Protein AF-A0AAW0M7M1-F1 (afdb_monomer_lite)

InterPro domains:
  IPR001480 Bulb-type lectin domain [PS50927] (16-106)
  IPR036426 Bulb-type lectin domain superfamily [G3DSA:2.90.10.10] (17-106)
  IPR036426 Bulb-type lectin domain superfamily [SSF51110] (58-105)

Secondary structure (DSSP, 8-state):
-HHHHHHHHHHHHT-------BSS--TT-EEETT-TT--EE-TTSS-EES---GGGTTTS-----TTSSS---STT-EEEE-TTS-EEEE-TTS-EEEE-------

Radius of gyration: 18.58 Å; chains: 1; bounding box: 54×43×34 Å

pLDDT: mean 83.1, std 12.24, range [49.28, 96.44]

Sequence (106 aa):
MANIILFLLSFALFAPFSSSTFQTFSKGSSLSRENPEDVLTSPNDVFSAGFYSVKMLSTLPYVWMANCDQPVNGKCSKLSLLKNGNLIITDAGKFTIWTTNTFSLS

Foldseek 3Di:
DVVVVVVVVVVVVPDPPDQDADCDADAFDKDFLVPQSHWHAHPVRPDIGDDDDPVCVVPDPDPDDQQPVDDAPGGPWIFHQHNQRKTFIAHPVRDTRGIPPDGDPD

Structure (mmCIF, N/CA/C/O backbone):
data_AF-A0AAW0M7M1-F1
#
_entry.id   AF-A0AAW0M7M1-F1
#
loop_
_atom_site.group_PDB
_atom_site.id
_atom_site.type_symbol
_atom_site.label_atom_id
_atom_site.label_alt_id
_atom_site.label_comp_id
_atom_site.label_asym_id
_atom_site.label_entity_id
_atom_site.label_seq_id
_atom_site.pdbx_PDB_ins_code
_atom_site.Cartn_x
_atom_site.Cartn_y
_atom_site.Cartn_z
_atom_site.occupancy
_atom_site.B_iso_or_equiv
_atom_site.auth_seq_id
_atom_site.auth_comp_id
_atom_site.auth_asym_id
_atom_site.auth_atom_id
_atom_site.pdbx_PDB_model_num
ATOM 1 N N . MET A 1 1 ? 40.397 24.127 12.495 1.00 62.19 1 MET A N 1
ATOM 2 C CA . MET A 1 1 ? 38.930 23.949 12.621 1.00 62.19 1 MET A CA 1
ATOM 3 C C . MET A 1 1 ? 38.219 23.974 11.267 1.00 62.19 1 MET A C 1
ATOM 5 O O . MET A 1 1 ? 37.483 23.038 10.998 1.00 62.19 1 MET A O 1
ATOM 9 N N . ALA A 1 2 ? 38.486 24.946 10.382 1.00 70.88 2 ALA A N 1
ATOM 10 C CA . ALA A 1 2 ? 37.844 25.037 9.059 1.00 70.88 2 ALA A CA 1
ATOM 11 C C . ALA A 1 2 ? 37.987 23.780 8.166 1.00 70.88 2 ALA A C 1
ATOM 13 O O . ALA A 1 2 ? 37.008 23.342 7.573 1.00 70.88 2 ALA A O 1
ATOM 14 N N . ASN A 1 3 ? 39.162 23.139 8.131 1.00 72.31 3 ASN A N 1
ATOM 15 C CA . ASN A 1 3 ? 39.383 21.946 7.293 1.00 72.31 3 ASN A CA 1
ATOM 16 C C . ASN A 1 3 ? 38.575 20.717 7.739 1.00 72.31 3 ASN A C 1
ATOM 18 O O . ASN A 1 3 ? 38.184 19.908 6.908 1.00 72.31 3 ASN A O 1
ATOM 22 N N . ILE A 1 4 ? 38.295 20.594 9.039 1.00 75.88 4 ILE A N 1
ATOM 23 C CA . ILE A 1 4 ? 37.477 19.500 9.585 1.00 75.88 4 ILE A CA 1
ATOM 24 C C . ILE A 1 4 ? 36.015 19.708 9.181 1.00 75.88 4 ILE A C 1
ATOM 26 O O . ILE A 1 4 ? 35.345 18.768 8.774 1.00 75.88 4 ILE A O 1
ATOM 30 N N . ILE A 1 5 ? 35.544 20.957 9.225 1.00 76.88 5 ILE A N 1
ATOM 31 C CA . ILE A 1 5 ? 34.191 21.326 8.793 1.00 76.88 5 ILE A CA 1
ATOM 32 C C . ILE A 1 5 ? 34.015 21.048 7.296 1.00 76.88 5 ILE A C 1
ATOM 34 O O . ILE A 1 5 ? 33.009 20.468 6.905 1.00 76.88 5 ILE A O 1
ATOM 38 N N . LEU A 1 6 ? 35.007 21.394 6.468 1.00 75.12 6 LEU A N 1
ATOM 39 C CA . LEU A 1 6 ? 34.961 21.145 5.024 1.00 75.12 6 LEU A CA 1
ATOM 40 C C . LEU A 1 6 ? 34.959 19.641 4.691 1.00 75.12 6 LEU A C 1
ATOM 42 O O . LEU A 1 6 ? 34.239 19.210 3.794 1.00 75.12 6 LEU A O 1
ATOM 46 N N . PHE A 1 7 ? 35.718 18.845 5.449 1.00 74.12 7 PHE A N 1
ATOM 47 C CA . PHE A 1 7 ? 35.762 17.386 5.320 1.00 74.12 7 PHE A CA 1
ATOM 48 C C . PHE A 1 7 ? 34.460 16.703 5.777 1.00 74.12 7 PHE A C 1
ATOM 50 O O . PHE A 1 7 ? 34.041 15.707 5.197 1.00 74.12 7 PHE A O 1
ATOM 57 N N . LEU A 1 8 ? 33.779 17.246 6.790 1.00 73.75 8 LEU A N 1
ATOM 58 C CA . LEU A 1 8 ? 32.458 16.765 7.209 1.00 73.75 8 LEU A CA 1
ATOM 59 C C . LEU A 1 8 ? 31.360 17.155 6.204 1.00 73.75 8 LEU A C 1
ATOM 61 O O . LEU A 1 8 ? 30.459 16.359 5.941 1.00 73.75 8 LEU A O 1
ATOM 65 N N . LEU A 1 9 ? 31.451 18.348 5.605 1.00 72.00 9 LEU A N 1
ATOM 66 C CA . LEU A 1 9 ? 30.511 18.809 4.577 1.00 72.00 9 LEU A CA 1
ATOM 67 C C . LEU A 1 9 ? 30.603 17.983 3.290 1.00 72.00 9 LEU A C 1
ATOM 69 O O . LEU A 1 9 ? 29.576 17.702 2.677 1.00 72.00 9 LEU A O 1
ATOM 73 N N . SER A 1 10 ? 31.808 17.566 2.887 1.00 73.12 10 SER A N 1
ATOM 74 C CA . SER A 1 10 ? 31.968 16.708 1.710 1.00 73.12 10 SER A CA 1
ATOM 75 C C . SER A 1 10 ? 31.305 15.345 1.918 1.00 73.12 10 SER A C 1
ATOM 77 O O . SER A 1 1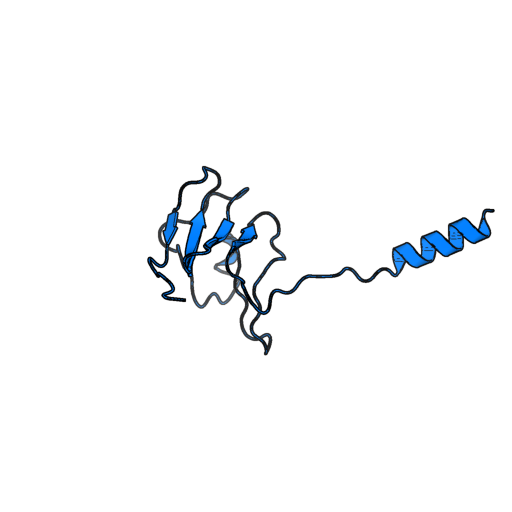0 ? 30.625 14.865 1.018 1.00 73.12 10 SER A O 1
ATOM 79 N N . PHE A 1 11 ? 31.393 14.763 3.119 1.00 61.03 11 PHE A N 1
ATOM 80 C CA . PHE A 1 11 ? 30.736 13.491 3.442 1.00 61.03 11 PHE A CA 1
ATOM 81 C C . PHE A 1 11 ? 29.201 13.569 3.381 1.00 61.03 11 PHE A C 1
ATOM 83 O O . PHE A 1 11 ? 28.554 12.607 2.975 1.00 61.03 11 PHE A O 1
ATOM 90 N N . ALA A 1 12 ? 28.613 14.721 3.724 1.00 65.62 12 ALA A N 1
ATOM 91 C CA . ALA A 1 12 ? 27.169 14.946 3.622 1.00 65.62 12 ALA A CA 1
ATOM 92 C C . ALA A 1 12 ? 26.679 15.068 2.166 1.00 65.62 12 ALA A C 1
ATOM 94 O O . ALA A 1 12 ? 25.546 14.699 1.872 1.00 65.62 12 ALA A O 1
ATOM 95 N N . LEU A 1 13 ? 27.528 15.548 1.249 1.00 62.59 13 LEU A N 1
ATOM 96 C CA . LEU A 1 13 ? 27.205 15.685 -0.178 1.00 62.59 13 LEU A CA 1
ATOM 97 C C . LEU A 1 13 ? 27.301 14.361 -0.953 1.00 62.59 13 LEU A C 1
ATOM 99 O O . LEU A 1 13 ? 26.684 14.231 -2.006 1.00 62.59 13 LEU A O 1
ATOM 103 N N . PHE A 1 14 ? 28.050 13.384 -0.433 1.00 59.44 14 PHE A N 1
ATOM 104 C CA . PHE A 1 14 ? 28.170 12.036 -1.004 1.00 59.44 14 PHE A CA 1
ATOM 105 C C . PHE A 1 14 ? 27.318 10.990 -0.280 1.00 59.44 14 PHE A C 1
ATOM 107 O O . PHE A 1 14 ? 27.433 9.800 -0.578 1.00 59.44 14 PHE A O 1
ATOM 114 N N . ALA A 1 15 ? 26.467 11.402 0.664 1.00 62.06 15 ALA A N 1
ATOM 115 C CA . ALA A 1 15 ? 25.527 10.483 1.280 1.00 62.06 15 ALA A CA 1
ATOM 116 C C . ALA A 1 15 ? 24.595 9.932 0.182 1.00 62.06 15 ALA A C 1
ATOM 118 O O . ALA A 1 15 ? 23.921 10.719 -0.489 1.00 62.06 15 ALA A O 1
ATOM 119 N N . PRO A 1 16 ? 24.553 8.606 -0.046 1.00 57.22 16 PRO A N 1
ATOM 120 C CA . PRO A 1 16 ? 23.623 8.046 -1.008 1.00 57.22 16 PRO A CA 1
ATOM 121 C C . PRO A 1 16 ? 22.209 8.375 -0.532 1.00 57.22 16 PRO A C 1
ATOM 123 O O . PRO A 1 16 ? 21.836 8.044 0.598 1.00 57.22 16 PRO A O 1
ATOM 126 N N . PHE A 1 17 ? 21.419 9.032 -1.385 1.00 52.53 17 PHE A N 1
ATOM 127 C CA . PHE A 1 17 ? 19.980 9.114 -1.177 1.00 52.53 17 PHE A CA 1
ATOM 128 C C . PHE A 1 17 ? 19.461 7.678 -1.139 1.00 52.53 17 PHE A C 1
ATOM 130 O O . PHE A 1 17 ? 19.411 6.989 -2.157 1.00 52.53 17 PHE A O 1
ATOM 137 N N . SER A 1 18 ? 19.158 7.193 0.062 1.00 49.28 18 SER A N 1
ATOM 138 C CA . SER A 1 18 ? 18.564 5.876 0.239 1.00 49.28 18 SER A CA 1
ATOM 139 C C . SER A 1 18 ? 17.121 5.972 -0.237 1.00 49.28 18 SER A C 1
ATOM 141 O O . SER A 1 18 ? 16.268 6.486 0.480 1.00 49.28 18 SER A O 1
ATOM 143 N N . SER A 1 19 ? 16.862 5.532 -1.467 1.00 53.97 19 SER A N 1
ATOM 144 C CA . SER A 1 19 ? 15.499 5.286 -1.930 1.00 53.97 19 SER A CA 1
ATOM 145 C C . SER A 1 19 ? 15.070 3.922 -1.398 1.00 53.97 19 SER A C 1
ATOM 147 O O . SER A 1 19 ? 15.718 2.911 -1.679 1.00 53.97 19 SER A O 1
ATOM 149 N N . SER A 1 20 ? 14.027 3.877 -0.569 1.00 54.47 20 SER A N 1
ATOM 150 C CA . SER A 1 20 ? 13.469 2.609 -0.106 1.00 54.47 20 SER A CA 1
ATOM 151 C C . SER A 1 20 ? 12.538 2.052 -1.175 1.00 54.47 20 SER A C 1
ATOM 153 O O . SER A 1 20 ? 11.358 2.388 -1.219 1.00 54.47 20 SER A O 1
ATOM 155 N N . THR A 1 21 ? 13.049 1.185 -2.043 1.00 54.56 21 THR A N 1
ATOM 156 C CA . THR A 1 21 ? 12.188 0.421 -2.952 1.00 54.56 21 THR A CA 1
ATOM 157 C C . THR A 1 21 ? 11.621 -0.781 -2.200 1.00 54.56 21 THR A C 1
ATOM 159 O O . THR A 1 21 ? 12.359 -1.666 -1.760 1.00 54.56 21 THR A O 1
ATOM 162 N N . PHE A 1 22 ? 10.301 -0.820 -2.014 1.00 60.38 22 PHE A N 1
ATOM 163 C CA . PHE A 1 22 ? 9.638 -1.923 -1.324 1.00 60.38 22 PHE A CA 1
ATOM 164 C C . PHE A 1 22 ? 9.460 -3.105 -2.280 1.00 60.38 22 PHE A C 1
ATOM 166 O O . PHE A 1 22 ? 8.570 -3.104 -3.127 1.00 60.38 22 PHE A O 1
ATOM 173 N N . GLN A 1 23 ? 10.276 -4.146 -2.117 1.00 61.06 23 GLN A N 1
ATOM 174 C CA . GLN A 1 23 ? 10.059 -5.416 -2.824 1.00 61.06 23 GLN A CA 1
ATOM 175 C C . GLN A 1 23 ? 8.963 -6.269 -2.165 1.00 61.06 23 GLN A C 1
ATOM 177 O O . GLN A 1 23 ? 8.285 -7.041 -2.839 1.00 61.06 23 GLN A O 1
ATOM 182 N N . THR A 1 24 ? 8.752 -6.099 -0.854 1.00 69.25 24 THR A N 1
ATOM 183 C CA . THR A 1 24 ? 7.771 -6.863 -0.074 1.00 69.25 24 THR A CA 1
ATOM 184 C C . THR A 1 24 ? 6.937 -5.926 0.787 1.00 69.25 24 THR A C 1
ATOM 186 O O . THR A 1 24 ? 7.468 -5.196 1.624 1.00 69.25 24 THR A O 1
ATOM 189 N N . PHE A 1 25 ? 5.617 -5.973 0.612 1.00 82.25 25 PHE A N 1
ATOM 190 C CA . PHE A 1 25 ? 4.668 -5.205 1.412 1.00 82.25 25 PHE A CA 1
ATOM 191 C C . PHE A 1 25 ? 4.249 -6.017 2.644 1.00 82.25 25 PHE A C 1
ATOM 193 O O . PHE A 1 25 ? 3.574 -7.041 2.532 1.00 82.25 25 PHE A O 1
ATOM 200 N N . SER A 1 26 ? 4.710 -5.610 3.827 1.00 88.56 26 SER A N 1
ATOM 201 C CA . SER A 1 26 ? 4.550 -6.381 5.064 1.00 88.56 26 SER A CA 1
ATOM 202 C C . SER A 1 26 ? 3.238 -6.073 5.791 1.00 88.56 26 SER A C 1
ATOM 204 O O . SER A 1 26 ? 2.653 -4.995 5.660 1.00 88.56 26 SER A O 1
ATOM 206 N N . LYS A 1 27 ? 2.751 -7.025 6.594 1.00 91.06 27 LYS A N 1
ATOM 207 C CA . LYS A 1 27 ? 1.558 -6.817 7.428 1.00 91.06 27 LYS A CA 1
ATOM 208 C C . LYS A 1 27 ? 1.770 -5.651 8.397 1.00 91.06 27 LYS A C 1
ATOM 210 O O . LYS A 1 27 ? 2.756 -5.604 9.124 1.00 91.06 27 LYS A O 1
ATOM 215 N N . GLY A 1 28 ? 0.801 -4.746 8.446 1.00 91.06 28 GLY A N 1
ATOM 216 C CA . GLY A 1 28 ? 0.837 -3.516 9.234 1.00 91.06 28 GLY A CA 1
ATOM 217 C C . GLY A 1 28 ? 1.527 -2.335 8.545 1.00 91.06 28 GLY A C 1
ATOM 218 O O . GLY A 1 28 ? 1.574 -1.264 9.145 1.00 91.06 28 GLY A O 1
ATOM 219 N N . SER A 1 29 ? 2.047 -2.503 7.326 1.00 91.75 29 SER A N 1
ATOM 220 C CA . SER A 1 29 ? 2.670 -1.416 6.563 1.00 91.75 29 SER A CA 1
ATOM 221 C C . SER A 1 29 ? 1.664 -0.646 5.699 1.00 91.75 29 SER A C 1
ATOM 223 O O . SER A 1 29 ? 0.537 -1.097 5.457 1.00 91.75 29 SER A O 1
ATOM 225 N N . SER A 1 30 ? 2.068 0.548 5.256 1.00 92.19 30 SER A N 1
ATOM 226 C CA . SER A 1 30 ? 1.260 1.415 4.398 1.00 92.19 30 SER A CA 1
ATOM 227 C C . SER A 1 30 ? 2.110 2.218 3.418 1.00 92.19 30 SER A C 1
ATOM 229 O O . SER A 1 30 ? 3.160 2.715 3.817 1.00 92.19 30 SER A O 1
ATOM 231 N N . LEU A 1 31 ? 1.604 2.435 2.205 1.00 91.94 31 LEU A N 1
ATOM 232 C CA . LEU A 1 31 ? 2.095 3.448 1.264 1.00 91.94 31 LEU A CA 1
ATOM 233 C C . LEU A 1 31 ? 1.213 4.692 1.373 1.00 91.94 31 LEU A C 1
ATOM 235 O O . LEU A 1 31 ? -0.009 4.560 1.468 1.00 91.94 31 LEU A O 1
ATOM 239 N N . SER A 1 32 ? 1.808 5.885 1.351 1.00 90.44 32 SER A N 1
ATOM 240 C CA . SER A 1 32 ? 1.077 7.159 1.383 1.00 90.44 32 SER A CA 1
ATOM 241 C C . SER A 1 32 ? 1.169 7.868 0.039 1.00 90.44 32 SER A C 1
ATOM 243 O O . SER A 1 32 ? 2.239 7.942 -0.554 1.00 90.44 32 SER A O 1
ATOM 245 N N . ARG A 1 33 ? 0.070 8.492 -0.398 1.00 87.06 33 ARG A N 1
ATOM 246 C CA . ARG A 1 33 ? 0.042 9.405 -1.559 1.00 87.06 33 ARG A CA 1
ATOM 247 C C . ARG A 1 33 ? 1.049 10.559 -1.434 1.00 87.06 33 ARG A C 1
ATOM 249 O O . ARG A 1 33 ? 1.420 11.154 -2.440 1.00 87.06 33 ARG A O 1
ATOM 256 N N . GLU A 1 34 ? 1.436 10.912 -0.212 1.00 88.12 34 GLU A N 1
ATOM 257 C CA . GLU A 1 34 ? 2.368 12.010 0.081 1.00 88.12 34 GLU A CA 1
ATOM 258 C C . GLU A 1 34 ? 3.815 11.689 -0.292 1.00 88.12 34 GLU A C 1
ATOM 260 O O . GLU A 1 34 ? 4.594 12.614 -0.506 1.00 88.12 34 GLU A O 1
ATOM 265 N N . ASN A 1 35 ? 4.136 10.403 -0.434 1.00 86.56 35 ASN A N 1
ATOM 266 C CA . ASN A 1 35 ? 5.428 9.919 -0.888 1.00 86.56 35 ASN A CA 1
ATOM 267 C C . ASN A 1 35 ? 5.229 9.236 -2.252 1.00 86.56 35 ASN A C 1
ATOM 269 O O . ASN A 1 35 ? 5.097 8.017 -2.310 1.00 86.56 35 ASN A O 1
ATOM 273 N N . PRO A 1 36 ? 5.143 9.990 -3.361 1.00 81.19 36 PRO A N 1
ATOM 274 C CA . PRO A 1 36 ? 4.862 9.416 -4.681 1.00 81.19 36 PRO A CA 1
ATOM 275 C C . PRO A 1 36 ? 5.956 8.458 -5.175 1.00 81.19 36 PRO A C 1
ATOM 277 O O . PRO A 1 36 ? 5.679 7.621 -6.028 1.00 81.19 36 PRO A O 1
ATOM 280 N N . GLU A 1 37 ? 7.164 8.562 -4.620 1.00 83.62 37 GLU A N 1
ATOM 281 C CA . GLU A 1 37 ? 8.287 7.660 -4.901 1.00 83.62 37 GLU A CA 1
ATOM 282 C C . GLU A 1 37 ? 8.159 6.305 -4.173 1.00 83.62 37 GLU A C 1
ATOM 284 O O . GLU A 1 37 ? 8.815 5.337 -4.558 1.00 83.62 37 GLU A O 1
ATOM 289 N N . ASP A 1 38 ? 7.299 6.208 -3.148 1.00 86.38 38 ASP A N 1
ATOM 290 C CA . ASP A 1 38 ? 7.048 4.968 -2.406 1.00 86.38 38 ASP A CA 1
ATOM 291 C C . ASP A 1 38 ? 6.118 4.059 -3.224 1.00 86.38 38 ASP A C 1
ATOM 293 O O . ASP A 1 38 ? 4.898 3.999 -3.022 1.00 86.38 38 ASP A O 1
ATOM 297 N N . VAL A 1 39 ? 6.716 3.340 -4.170 1.00 90.56 39 VAL A N 1
ATOM 298 C CA . VAL A 1 39 ? 6.050 2.338 -5.005 1.00 90.56 39 VAL A CA 1
ATOM 299 C C . VAL A 1 39 ? 6.582 0.939 -4.705 1.00 90.56 39 VAL A C 1
ATOM 301 O O . VAL A 1 39 ? 7.738 0.744 -4.320 1.00 90.56 39 VAL A O 1
ATOM 304 N N . LEU A 1 40 ? 5.720 -0.057 -4.886 1.00 91.75 40 LEU A N 1
ATOM 305 C CA . LEU A 1 40 ? 6.137 -1.450 -4.966 1.00 91.75 40 LEU A CA 1
ATOM 306 C C . LEU A 1 40 ? 6.691 -1.693 -6.362 1.00 91.75 40 LEU A C 1
ATOM 308 O O . LEU A 1 40 ? 6.040 -1.320 -7.338 1.00 91.75 40 LEU A O 1
ATOM 312 N N . THR A 1 41 ? 7.825 -2.373 -6.456 1.00 92.12 41 THR A N 1
ATOM 313 C CA . THR A 1 41 ? 8.415 -2.763 -7.741 1.00 92.12 41 THR A CA 1
ATOM 314 C C . THR A 1 41 ? 8.597 -4.272 -7.767 1.00 92.12 41 THR A C 1
ATOM 316 O O . THR A 1 41 ? 9.043 -4.876 -6.790 1.00 92.12 41 THR A O 1
ATOM 319 N N . SER A 1 42 ? 8.216 -4.905 -8.876 1.00 91.75 42 SER A N 1
ATOM 320 C CA . SER A 1 42 ? 8.441 -6.336 -9.083 1.00 91.75 42 SER A CA 1
ATOM 321 C C . SER A 1 42 ? 9.942 -6.657 -9.117 1.00 91.75 42 SER A C 1
ATOM 323 O O . SER A 1 42 ? 10.700 -5.829 -9.610 1.00 91.75 42 SER A O 1
ATOM 325 N N . PRO A 1 43 ? 10.389 -7.867 -8.731 1.00 90.94 43 PRO A N 1
ATOM 326 C CA . PRO A 1 43 ? 11.817 -8.219 -8.689 1.00 90.94 43 PRO A CA 1
ATOM 327 C C . PRO A 1 43 ? 12.610 -8.047 -9.997 1.00 90.94 43 PRO A C 1
ATOM 329 O O . PRO A 1 43 ? 13.833 -8.010 -9.960 1.00 90.94 43 PRO A O 1
ATOM 332 N N . ASN A 1 44 ? 11.931 -8.003 -11.146 1.00 92.25 44 ASN A N 1
ATOM 333 C CA . ASN A 1 44 ? 12.525 -7.815 -12.471 1.00 92.25 44 ASN A CA 1
ATOM 334 C C . ASN A 1 44 ? 12.296 -6.407 -13.054 1.00 92.25 44 ASN A C 1
ATOM 336 O O . ASN A 1 44 ? 12.511 -6.218 -14.247 1.00 92.25 44 ASN A O 1
ATOM 340 N N . ASP A 1 45 ? 11.796 -5.463 -12.252 1.00 90.19 45 ASP A N 1
ATOM 341 C CA . ASP A 1 45 ? 11.552 -4.062 -12.625 1.00 90.19 45 ASP A CA 1
ATOM 342 C C . ASP A 1 45 ? 10.587 -3.841 -13.808 1.00 90.19 45 ASP A C 1
ATOM 344 O O . ASP A 1 45 ? 10.546 -2.763 -14.399 1.00 90.19 45 ASP A O 1
ATOM 348 N N . VAL A 1 46 ? 9.765 -4.841 -14.151 1.00 92.31 46 VAL A N 1
ATOM 349 C CA . VAL A 1 46 ? 8.774 -4.735 -15.240 1.00 92.31 46 VAL A CA 1
ATOM 350 C C . VAL A 1 46 ? 7.482 -4.066 -14.772 1.00 92.31 46 VAL A C 1
ATOM 352 O O . VAL A 1 46 ? 6.838 -3.353 -15.542 1.00 92.31 46 VAL A O 1
ATOM 355 N N . PHE A 1 47 ? 7.090 -4.289 -13.518 1.00 91.44 47 PHE A N 1
ATOM 356 C CA . PHE A 1 47 ? 5.862 -3.750 -12.947 1.00 91.44 47 PHE A CA 1
ATOM 357 C C . PHE A 1 47 ? 6.149 -2.896 -11.722 1.00 91.44 47 PHE A C 1
ATOM 359 O O . PHE A 1 47 ? 6.965 -3.249 -10.869 1.00 91.44 47 PHE A O 1
ATOM 366 N N . SER A 1 48 ? 5.392 -1.811 -11.602 1.00 91.69 48 SER A N 1
ATOM 367 C CA . SER A 1 48 ? 5.314 -1.011 -10.390 1.00 91.69 48 SER A CA 1
ATOM 368 C C . SER A 1 48 ? 3.862 -0.779 -9.981 1.00 91.69 48 SER A C 1
ATOM 370 O O . SER A 1 48 ? 2.949 -0.773 -10.810 1.00 91.69 48 SER A O 1
ATOM 372 N N . ALA A 1 49 ? 3.637 -0.641 -8.677 1.00 91.88 49 ALA A N 1
ATOM 373 C CA . ALA A 1 49 ? 2.324 -0.407 -8.098 1.00 91.88 49 ALA A CA 1
ATOM 374 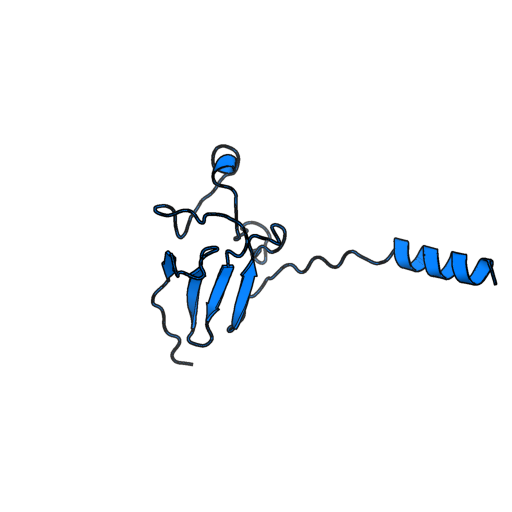C C . ALA A 1 49 ? 2.414 0.636 -6.981 1.00 91.88 49 ALA A C 1
ATOM 376 O O . ALA A 1 49 ? 3.239 0.537 -6.077 1.00 91.88 49 ALA A O 1
ATOM 377 N N . GLY A 1 50 ? 1.529 1.626 -7.024 1.00 91.88 50 GLY A N 1
ATOM 378 C CA . GLY A 1 50 ? 1.514 2.726 -6.070 1.00 91.88 50 GLY A CA 1
ATOM 379 C C . GLY A 1 50 ? 0.428 3.740 -6.403 1.00 91.88 50 GLY A C 1
ATOM 380 O O . GLY A 1 50 ? -0.493 3.463 -7.176 1.00 91.88 50 GLY A O 1
ATOM 381 N N . PHE A 1 51 ? 0.524 4.927 -5.809 1.00 91.25 51 PHE A N 1
ATOM 382 C CA . PHE A 1 51 ? -0.420 5.999 -6.088 1.00 91.25 51 PHE A CA 1
ATOM 383 C C . PHE A 1 51 ? -0.025 6.777 -7.334 1.00 91.25 51 PHE A C 1
ATOM 385 O O . PHE A 1 51 ? 0.976 7.485 -7.349 1.00 91.25 51 PHE A O 1
ATOM 392 N N . TYR A 1 52 ? -0.902 6.749 -8.332 1.00 88.94 52 TYR A N 1
ATOM 393 C CA . TYR A 1 52 ? -0.748 7.551 -9.535 1.00 88.94 52 TYR A CA 1
ATOM 394 C C . TYR A 1 52 ? -1.856 8.593 -9.679 1.00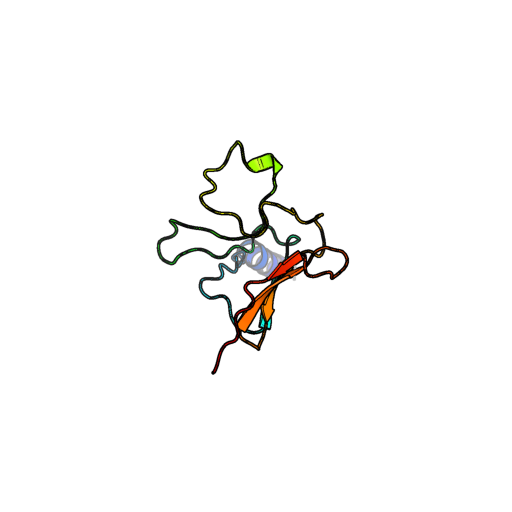 88.94 52 TYR A C 1
ATOM 396 O O . TYR A 1 52 ? -2.962 8.472 -9.140 1.00 88.94 52 TYR A O 1
ATOM 404 N N . SER A 1 53 ? -1.545 9.673 -10.392 1.00 86.50 53 SER A N 1
ATOM 405 C CA . SER A 1 53 ? -2.528 10.699 -10.723 1.00 86.50 53 SER A CA 1
ATOM 406 C C . SER A 1 53 ? -3.432 10.219 -11.853 1.00 86.50 53 SER A C 1
ATOM 408 O O . SER A 1 53 ? -2.944 9.783 -12.890 1.00 86.50 53 SER A O 1
ATOM 410 N N . VAL A 1 54 ? -4.747 10.406 -11.708 1.00 82.38 54 VAL A N 1
ATOM 411 C CA . VAL A 1 54 ? -5.734 10.133 -12.772 1.00 82.38 54 VAL A CA 1
ATOM 412 C C . VAL A 1 54 ? -5.409 10.927 -14.046 1.00 82.38 54 VAL A C 1
ATOM 414 O O . VAL A 1 54 ? -5.625 10.451 -15.153 1.00 82.38 54 VAL A O 1
ATOM 417 N N . LYS A 1 55 ? -4.794 12.112 -13.913 1.00 80.31 55 LYS A N 1
ATOM 418 C CA . LYS A 1 55 ? -4.352 12.928 -15.060 1.00 80.31 55 LYS A CA 1
ATOM 419 C C . LYS A 1 55 ? -3.295 12.235 -15.927 1.00 80.31 55 LYS A C 1
ATOM 421 O O . LYS A 1 55 ? -3.154 12.581 -17.090 1.00 80.31 55 LYS A O 1
ATOM 426 N N . MET A 1 56 ? -2.550 11.290 -15.359 1.00 72.62 56 MET A N 1
ATOM 427 C CA . MET A 1 56 ? -1.497 10.553 -16.053 1.00 72.62 56 MET A CA 1
ATOM 428 C C . MET A 1 56 ? -2.027 9.329 -16.814 1.00 72.62 56 MET A C 1
ATOM 430 O O . MET A 1 56 ? -1.253 8.697 -17.532 1.00 72.62 56 MET A O 1
ATOM 434 N N . LEU A 1 57 ? -3.324 9.000 -16.697 1.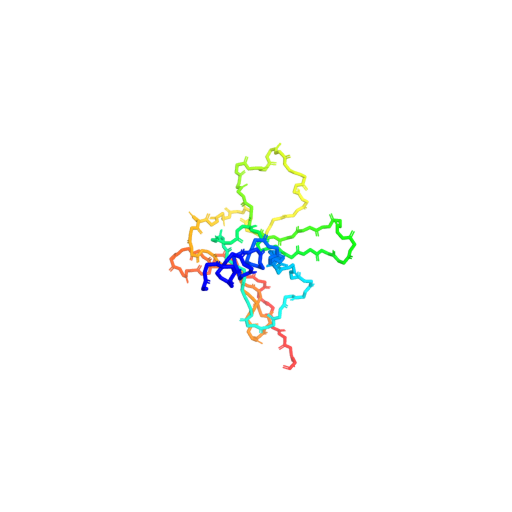00 72.69 57 LEU A N 1
ATOM 435 C CA . LEU A 1 57 ? -3.933 7.824 -17.340 1.00 72.69 57 LEU A CA 1
ATOM 436 C C . LEU A 1 57 ? -3.761 7.802 -18.859 1.00 72.69 57 LEU A C 1
ATOM 438 O O . LEU A 1 57 ? -3.650 6.733 -19.443 1.00 72.69 57 LEU A O 1
ATOM 442 N N . SER A 1 58 ? -3.702 8.969 -19.498 1.00 72.25 58 SER A N 1
ATOM 443 C CA . SER A 1 58 ? -3.502 9.081 -20.944 1.00 72.25 58 SER A CA 1
ATOM 444 C C . SER A 1 58 ? -2.042 8.938 -21.385 1.00 72.25 58 SER A C 1
ATOM 446 O O . SER A 1 58 ? -1.783 8.857 -22.580 1.00 72.25 58 SER A O 1
ATOM 448 N N . THR A 1 59 ? -1.085 8.965 -20.454 1.00 74.06 59 THR A N 1
ATOM 449 C CA . THR A 1 59 ? 0.357 9.042 -20.756 1.00 74.06 59 THR A CA 1
ATOM 450 C C . THR A 1 59 ? 1.154 7.819 -20.313 1.00 74.06 59 THR A C 1
ATOM 452 O O . THR A 1 59 ? 2.273 7.633 -20.778 1.00 74.06 59 THR A O 1
ATOM 455 N N . LEU A 1 60 ? 0.610 7.000 -19.410 1.00 75.75 60 LEU A N 1
ATOM 456 C CA . LEU A 1 60 ? 1.281 5.821 -18.861 1.00 75.75 60 LEU A CA 1
ATOM 457 C C . LEU A 1 60 ? 0.492 4.546 -19.194 1.00 75.75 60 LEU A C 1
ATOM 459 O O . LEU A 1 60 ? -0.740 4.575 -19.174 1.00 75.75 60 LEU A O 1
ATOM 463 N N . PRO A 1 61 ? 1.172 3.418 -19.471 1.00 82.12 61 PRO A N 1
ATOM 464 C CA . PRO A 1 61 ? 0.523 2.148 -19.775 1.00 82.12 61 PRO A CA 1
ATOM 465 C C . PRO A 1 61 ? 0.011 1.480 -18.489 1.00 82.12 61 PRO A C 1
ATOM 467 O O . PRO A 1 61 ? 0.556 0.481 -18.025 1.00 82.12 61 PRO A O 1
ATOM 470 N N . TYR A 1 62 ? -1.034 2.039 -17.879 1.00 85.25 62 TYR A N 1
ATOM 471 C CA . TYR A 1 62 ? -1.685 1.405 -16.734 1.00 85.25 62 TYR A CA 1
ATOM 472 C C . TYR A 1 62 ? -2.395 0.127 -17.172 1.00 85.25 62 TYR A C 1
ATOM 474 O O . TYR A 1 62 ? -3.309 0.163 -17.991 1.00 85.25 62 TYR A O 1
ATOM 482 N N . VAL A 1 63 ? -1.993 -1.001 -16.591 1.00 91.06 63 VAL A N 1
ATOM 483 C CA . VAL A 1 63 ? -2.594 -2.314 -16.872 1.00 91.06 63 VAL A CA 1
ATOM 484 C C . VAL A 1 63 ? -3.670 -2.710 -15.858 1.00 91.06 63 VAL A C 1
ATOM 486 O O . VAL A 1 63 ? -4.449 -3.623 -16.118 1.00 91.06 63 VAL A O 1
ATOM 489 N N . TRP A 1 64 ? -3.727 -2.037 -14.700 1.00 91.38 64 TRP A N 1
ATOM 490 C CA . TRP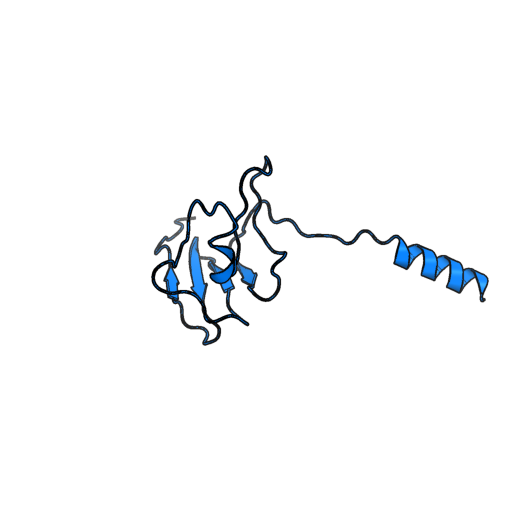 A 1 64 ? -4.679 -2.328 -13.626 1.00 91.38 64 TRP A CA 1
ATOM 491 C C . TRP A 1 64 ? -4.887 -1.130 -12.684 1.00 91.38 64 TRP A C 1
ATOM 493 O O . TRP A 1 64 ? -3.973 -0.331 -12.476 1.00 91.38 64 TRP A O 1
ATOM 503 N N . MET A 1 65 ? -6.078 -1.022 -12.084 1.00 91.69 65 MET A N 1
ATOM 504 C CA . MET A 1 65 ? -6.418 -0.021 -11.067 1.00 91.69 65 MET A CA 1
ATOM 505 C C . MET A 1 65 ? -7.411 -0.603 -10.053 1.00 91.69 65 MET A C 1
ATOM 507 O O . MET A 1 65 ? -8.447 -1.131 -10.449 1.00 91.69 65 MET A O 1
ATOM 511 N N . ALA A 1 66 ? -7.109 -0.479 -8.756 1.00 93.12 66 ALA A N 1
ATOM 512 C CA . ALA A 1 66 ? -7.920 -1.046 -7.673 1.00 93.12 66 ALA A CA 1
ATOM 513 C C . ALA A 1 66 ? -9.294 -0.366 -7.534 1.00 93.12 66 ALA A C 1
ATOM 515 O O . ALA A 1 66 ? -10.327 -1.025 -7.539 1.00 93.12 66 ALA A O 1
ATOM 516 N N . ASN A 1 67 ? -9.285 0.962 -7.418 1.00 92.44 67 ASN A N 1
ATOM 517 C CA . ASN A 1 67 ? -10.431 1.821 -7.119 1.00 92.44 67 ASN A CA 1
ATOM 518 C C . ASN A 1 67 ? -10.803 2.685 -8.339 1.00 92.44 67 ASN A C 1
ATOM 520 O O . ASN A 1 67 ? -10.816 3.915 -8.259 1.00 92.44 67 ASN A O 1
ATOM 524 N N . CYS A 1 68 ? -10.998 2.055 -9.506 1.00 89.38 68 CYS A N 1
ATOM 525 C CA . CYS A 1 68 ? -11.207 2.791 -10.762 1.00 89.38 68 CYS A CA 1
ATOM 526 C C . CYS A 1 68 ? -12.545 3.546 -10.813 1.00 89.38 68 CYS A C 1
ATOM 528 O O . CYS A 1 68 ? -12.668 4.543 -11.521 1.00 89.38 68 CYS A O 1
ATOM 530 N N . ASP A 1 69 ? -13.519 3.085 -10.035 1.00 89.31 69 ASP A N 1
ATOM 531 C CA . ASP A 1 69 ? -14.838 3.673 -9.838 1.00 89.31 69 ASP A CA 1
ATOM 532 C C . ASP A 1 69 ? -14.801 4.882 -8.894 1.00 89.31 69 ASP A C 1
ATOM 534 O O . ASP A 1 69 ? -15.517 5.860 -9.112 1.00 89.31 69 ASP A O 1
ATOM 538 N N . GLN A 1 70 ? -13.938 4.839 -7.874 1.00 91.19 70 GLN A N 1
ATOM 539 C CA . GLN A 1 70 ? -13.840 5.880 -6.855 1.00 91.19 70 GLN A CA 1
ATOM 540 C C . GLN A 1 70 ? -12.382 6.298 -6.579 1.00 91.19 70 GLN A C 1
ATOM 542 O O . GLN A 1 70 ? -11.733 5.782 -5.662 1.00 91.19 70 GLN A O 1
ATOM 547 N N . PRO A 1 71 ? -11.838 7.273 -7.332 1.00 90.50 71 PRO A N 1
ATOM 548 C CA . PRO A 1 71 ? -10.511 7.831 -7.077 1.00 90.50 71 PRO A CA 1
ATOM 549 C C . PRO A 1 71 ? -10.392 8.493 -5.693 1.00 90.50 71 PRO A C 1
ATOM 551 O O . PRO A 1 71 ? -11.336 9.108 -5.203 1.00 90.50 71 PRO A O 1
ATOM 554 N N . VAL A 1 72 ? -9.204 8.428 -5.083 1.00 91.12 72 VAL A N 1
ATOM 555 C CA . VAL A 1 72 ? -8.904 9.151 -3.830 1.00 91.12 72 VAL A CA 1
ATOM 556 C C . VAL A 1 72 ? -8.754 10.659 -4.065 1.00 91.12 72 VAL A C 1
ATOM 558 O O . VAL A 1 72 ? -8.232 11.084 -5.099 1.00 91.12 72 VAL A O 1
ATOM 561 N N . ASN A 1 73 ? -9.125 11.477 -3.075 1.00 82.38 73 ASN A N 1
ATOM 562 C CA . ASN A 1 73 ? -9.087 12.941 -3.161 1.00 82.38 73 ASN A CA 1
ATOM 563 C C . ASN A 1 73 ? -7.693 13.547 -2.931 1.00 82.38 73 ASN A C 1
ATOM 565 O O . ASN A 1 73 ? -7.501 14.744 -3.146 1.00 82.38 73 ASN A O 1
ATOM 569 N N . GLY A 1 74 ? -6.693 12.752 -2.532 1.00 76.31 74 GLY A N 1
ATOM 570 C CA . GLY A 1 74 ? -5.295 13.193 -2.500 1.00 76.31 74 GLY A CA 1
ATOM 571 C C . GLY A 1 74 ? -4.590 12.967 -1.164 1.00 76.31 74 GLY A C 1
ATOM 572 O O . GLY A 1 74 ? -4.359 11.822 -0.786 1.00 76.31 74 GLY A O 1
ATOM 573 N N . LYS A 1 75 ? -4.140 14.045 -0.504 1.00 81.50 75 LYS A N 1
ATOM 574 C CA . LYS A 1 75 ? -3.259 13.983 0.685 1.00 81.50 75 LYS A CA 1
ATOM 575 C C . LYS A 1 75 ? -3.847 13.110 1.798 1.00 81.50 75 LYS A C 1
ATOM 577 O O . LYS A 1 75 ? -5.057 12.944 1.876 1.00 81.50 75 LYS A O 1
ATOM 582 N N . CYS A 1 76 ? -2.992 12.538 2.637 1.00 86.62 76 CYS A N 1
ATOM 583 C CA . CYS A 1 76 ? -3.347 11.571 3.676 1.00 86.62 76 CYS A CA 1
ATOM 584 C C . CYS A 1 76 ? -3.962 10.244 3.182 1.00 86.62 76 CYS A C 1
ATOM 586 O O . CYS A 1 76 ? -4.323 9.414 4.019 1.00 86.62 76 CYS A O 1
ATOM 588 N N . SER A 1 77 ? -4.075 10.009 1.868 1.00 92.25 77 SER A N 1
ATOM 589 C CA . SER A 1 77 ? -4.561 8.726 1.347 1.00 92.25 77 SER A CA 1
ATOM 590 C C . SER A 1 77 ? -3.508 7.638 1.487 1.00 92.25 77 SER A C 1
ATOM 592 O O . SER A 1 77 ? -2.324 7.883 1.237 1.00 92.25 77 SER A O 1
ATOM 594 N N . LYS A 1 78 ? -3.942 6.431 1.858 1.00 93.69 78 LYS A N 1
ATOM 595 C CA . LYS A 1 78 ? -3.041 5.308 2.138 1.00 93.69 78 LYS A CA 1
ATOM 596 C C . LYS A 1 78 ? -3.539 4.000 1.552 1.00 93.69 78 LYS A C 1
ATOM 598 O O . LYS A 1 78 ? -4.716 3.678 1.682 1.00 93.69 78 LYS A O 1
ATOM 603 N N . LEU A 1 79 ? -2.622 3.228 0.978 1.00 94.31 79 LEU A N 1
ATOM 604 C CA . LEU A 1 79 ? -2.792 1.799 0.731 1.00 94.31 79 LEU A CA 1
ATOM 605 C C . LEU A 1 79 ? -2.176 1.084 1.929 1.00 94.31 79 LEU A C 1
ATOM 607 O O . LEU A 1 79 ? -1.006 1.310 2.216 1.00 94.31 79 LEU A O 1
ATOM 611 N N . SER A 1 80 ? -2.939 0.268 2.651 1.00 94.44 80 SER A N 1
ATOM 612 C CA . SER A 1 80 ? -2.467 -0.381 3.882 1.00 94.44 80 SER A CA 1
ATOM 613 C C . SER A 1 80 ? -2.761 -1.870 3.861 1.00 94.44 80 SER A C 1
ATOM 615 O O . SER A 1 80 ? -3.899 -2.268 3.611 1.00 94.44 80 SER A O 1
ATOM 617 N N . LEU A 1 81 ? -1.758 -2.691 4.175 1.00 94.75 81 LEU A N 1
ATOM 618 C CA . LEU A 1 81 ? -1.961 -4.109 4.447 1.00 94.75 81 LEU A CA 1
ATOM 619 C C . LEU A 1 81 ? -2.162 -4.265 5.946 1.00 94.75 81 LEU A C 1
ATOM 621 O O . LEU A 1 81 ? -1.227 -4.136 6.733 1.00 94.75 81 LEU A O 1
ATOM 625 N N . LEU A 1 82 ? -3.394 -4.521 6.360 1.00 95.00 82 LEU A N 1
ATOM 626 C CA . LEU A 1 82 ? -3.726 -4.682 7.766 1.00 95.00 82 LEU A CA 1
ATOM 627 C C . LEU A 1 82 ? -3.114 -5.969 8.337 1.00 95.00 82 LEU A C 1
ATOM 629 O O . LEU A 1 82 ? -2.790 -6.917 7.620 1.00 95.00 82 LEU A O 1
ATOM 633 N N . LYS A 1 83 ? -2.984 -6.034 9.667 1.00 93.25 83 LYS A N 1
ATOM 634 C CA . LYS A 1 83 ? -2.425 -7.211 10.361 1.00 93.25 83 LYS A CA 1
ATOM 635 C C . LYS A 1 83 ? -3.226 -8.494 10.110 1.00 93.25 83 LYS A C 1
ATOM 637 O O . LYS A 1 83 ? -2.648 -9.574 10.070 1.00 93.25 83 LYS A O 1
ATOM 642 N N . ASN A 1 84 ? -4.532 -8.365 9.887 1.00 92.94 84 ASN A N 1
ATOM 643 C CA . ASN A 1 84 ? -5.416 -9.475 9.525 1.00 92.94 84 ASN A CA 1
ATOM 644 C C . ASN A 1 84 ? -5.261 -9.931 8.058 1.00 92.94 84 ASN A C 1
ATOM 646 O O . ASN A 1 84 ? -5.950 -10.854 7.637 1.00 92.94 84 ASN A O 1
ATOM 650 N N . GLY A 1 85 ? -4.373 -9.308 7.277 1.00 93.38 85 GLY A N 1
ATOM 651 C CA . GLY A 1 85 ? -4.149 -9.624 5.867 1.00 93.38 85 GLY A CA 1
ATOM 652 C C . GLY A 1 85 ? -5.097 -8.927 4.895 1.00 93.38 85 GLY A C 1
ATOM 653 O O . GLY A 1 85 ? -4.975 -9.162 3.698 1.00 93.38 85 GLY A O 1
ATOM 654 N N . ASN A 1 86 ? -6.004 -8.068 5.369 1.00 95.56 86 ASN A N 1
ATOM 655 C CA . ASN A 1 86 ? -6.863 -7.305 4.473 1.00 95.56 86 ASN A CA 1
ATOM 656 C C . ASN A 1 86 ? -6.099 -6.106 3.895 1.00 95.56 86 ASN A C 1
ATOM 658 O O . ASN A 1 86 ? -5.542 -5.299 4.644 1.00 95.56 86 ASN A O 1
ATOM 662 N N . LEU A 1 87 ? -6.088 -5.977 2.571 1.00 95.19 87 LEU A N 1
ATOM 663 C CA . LEU A 1 87 ? -5.538 -4.817 1.879 1.00 95.19 87 LEU A CA 1
ATOM 664 C C . LEU A 1 87 ? -6.644 -3.777 1.676 1.00 95.19 87 LEU A C 1
ATOM 666 O O . LEU A 1 87 ? -7.694 -4.090 1.110 1.00 95.19 87 LEU A O 1
ATOM 670 N N . ILE A 1 88 ? -6.407 -2.549 2.141 1.00 96.06 88 ILE A N 1
ATOM 671 C CA . ILE A 1 88 ? -7.381 -1.452 2.092 1.00 96.06 88 ILE A CA 1
ATOM 672 C C . ILE A 1 88 ? -6.791 -0.183 1.479 1.00 96.06 88 ILE A C 1
ATOM 674 O O . ILE A 1 88 ? -5.601 0.094 1.636 1.00 96.06 88 ILE A O 1
ATOM 678 N N . ILE A 1 89 ? -7.649 0.626 0.857 1.00 95.88 89 ILE A N 1
ATOM 679 C CA . ILE A 1 89 ? -7.349 2.010 0.478 1.00 95.88 89 ILE A CA 1
ATOM 680 C C . ILE A 1 89 ? -8.217 2.936 1.325 1.00 95.88 89 ILE A C 1
ATOM 682 O O . ILE A 1 89 ? -9.443 2.801 1.354 1.00 95.88 89 ILE A O 1
ATOM 686 N N . THR A 1 90 ? -7.584 3.888 2.006 1.00 94.56 90 THR A N 1
ATOM 687 C CA . THR A 1 90 ? -8.262 4.948 2.758 1.00 94.56 90 THR A CA 1
ATOM 688 C C . THR A 1 90 ? -8.022 6.304 2.114 1.00 94.56 90 THR A C 1
ATOM 690 O O . THR A 1 90 ? -6.887 6.598 1.739 1.00 94.56 90 THR A O 1
ATOM 693 N N . ASP A 1 91 ? -9.061 7.135 2.036 1.00 91.81 91 ASP A N 1
ATOM 694 C CA . ASP A 1 91 ? -8.967 8.524 1.564 1.00 91.81 91 ASP A CA 1
ATOM 695 C C . ASP A 1 91 ? -8.591 9.493 2.706 1.00 91.81 91 ASP A C 1
ATOM 697 O O . ASP A 1 91 ? -8.549 9.113 3.881 1.00 91.81 91 ASP A O 1
ATOM 701 N N . ALA A 1 92 ? -8.365 10.766 2.372 1.00 85.19 92 ALA A N 1
ATOM 702 C CA . ALA A 1 92 ? -8.001 11.848 3.291 1.00 85.19 92 ALA A CA 1
ATOM 703 C C . ALA A 1 92 ? -8.893 11.946 4.545 1.00 85.19 92 ALA A C 1
ATOM 705 O O . ALA A 1 92 ? -8.414 12.258 5.636 1.00 85.19 92 ALA A O 1
ATOM 706 N N . GLY A 1 93 ? -10.187 11.637 4.407 1.00 79.19 93 GLY A N 1
ATOM 707 C CA . GLY A 1 93 ? -11.158 11.611 5.507 1.00 79.19 93 GLY A CA 1
ATOM 708 C C . GLY A 1 93 ? -11.048 10.401 6.444 1.00 79.19 93 G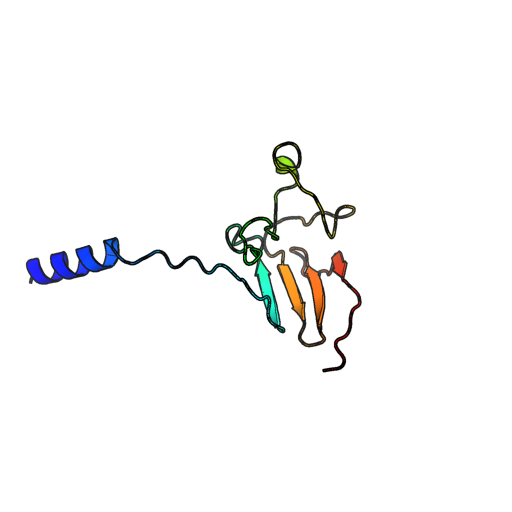LY A C 1
ATOM 709 O O . GLY A 1 93 ? -11.870 10.266 7.343 1.00 79.19 93 GLY A O 1
ATOM 710 N N . LYS A 1 94 ? -10.055 9.520 6.247 1.00 79.25 94 LYS A N 1
ATOM 711 C CA . LYS A 1 94 ? -9.888 8.222 6.932 1.00 79.25 94 LYS A CA 1
ATOM 712 C C . LYS A 1 94 ? -11.018 7.220 6.668 1.00 79.25 94 LYS A C 1
ATOM 714 O O . LYS A 1 94 ? -11.154 6.241 7.397 1.00 79.25 94 LYS A O 1
ATOM 719 N N . PHE A 1 95 ? -11.800 7.433 5.615 1.00 89.56 95 PHE A N 1
ATOM 720 C CA . PHE A 1 95 ? -12.795 6.472 5.151 1.00 89.56 95 PHE A CA 1
ATOM 721 C C . PHE A 1 95 ? -12.131 5.426 4.259 1.00 89.56 95 PHE A C 1
ATOM 723 O O . PHE A 1 95 ? -11.320 5.773 3.398 1.00 89.56 95 PHE A O 1
ATOM 730 N N . THR A 1 96 ? -12.480 4.154 4.452 1.00 94.12 96 THR A N 1
ATOM 731 C CA . THR A 1 96 ? -12.094 3.078 3.534 1.00 94.12 96 THR A CA 1
ATOM 732 C C . THR A 1 96 ? -12.941 3.177 2.274 1.00 94.12 96 THR A C 1
ATOM 734 O O . THR A 1 96 ? -14.161 3.081 2.351 1.00 94.12 96 THR A O 1
ATOM 737 N N . ILE A 1 97 ? -12.290 3.357 1.128 1.00 94.69 97 ILE A N 1
ATOM 738 C CA . ILE A 1 97 ? -12.961 3.456 -0.176 1.00 94.69 97 ILE A CA 1
ATOM 739 C C . ILE A 1 97 ? -12.850 2.167 -0.991 1.00 94.69 97 ILE A C 1
ATOM 741 O O . ILE A 1 97 ? -13.629 1.938 -1.903 1.00 94.69 97 ILE A O 1
ATOM 745 N N . TRP A 1 98 ? -11.877 1.314 -0.665 1.00 96.06 98 TRP A N 1
ATOM 746 C CA . TRP A 1 98 ? -11.662 0.049 -1.352 1.00 96.06 98 TRP A CA 1
ATOM 747 C C . TRP A 1 98 ? -11.017 -0.964 -0.410 1.00 96.06 98 TRP A C 1
ATOM 749 O O . TRP A 1 98 ? -10.222 -0.603 0.463 1.00 96.06 98 TRP A O 1
ATOM 759 N N . THR A 1 99 ? -11.368 -2.235 -0.575 1.00 96.44 99 THR A N 1
ATOM 760 C CA . THR A 1 99 ? -10.921 -3.342 0.275 1.00 96.44 99 THR A CA 1
ATOM 761 C C . THR A 1 99 ? -10.925 -4.643 -0.517 1.00 96.44 99 THR A C 1
ATOM 763 O O . THR A 1 99 ? -11.848 -4.905 -1.285 1.00 96.44 99 THR A O 1
ATOM 766 N N . THR A 1 100 ? -9.926 -5.493 -0.286 1.00 95.56 100 THR A N 1
ATOM 767 C CA . THR A 1 100 ? -9.909 -6.859 -0.842 1.00 95.56 100 THR A CA 1
ATOM 768 C C . THR A 1 100 ? -10.877 -7.816 -0.148 1.00 95.56 100 THR A C 1
ATOM 770 O O . THR A 1 100 ? -11.144 -8.891 -0.675 1.00 95.56 100 THR A O 1
ATOM 773 N N . ASN A 1 101 ? -11.361 -7.473 1.054 1.00 95.19 101 ASN A N 1
ATOM 774 C CA . ASN A 1 101 ? -12.156 -8.353 1.924 1.00 95.19 101 ASN A CA 1
ATOM 775 C C . ASN A 1 101 ? -11.503 -9.722 2.168 1.00 95.19 101 ASN A C 1
ATOM 777 O O . ASN A 1 101 ? -12.177 -10.737 2.329 1.00 95.19 101 ASN A O 1
ATOM 781 N N . THR A 1 102 ? -10.171 -9.741 2.199 1.00 92.19 102 THR A N 1
ATOM 782 C CA . THR A 1 102 ? -9.385 -10.950 2.439 1.00 92.19 102 THR A CA 1
ATOM 783 C C . THR A 1 102 ? -8.993 -11.031 3.909 1.00 92.19 102 THR A C 1
ATOM 785 O O . THR A 1 102 ? -8.680 -10.021 4.537 1.00 92.19 102 THR A O 1
ATOM 788 N N . PHE A 1 103 ? -8.976 -12.246 4.451 1.00 87.38 103 PHE A N 1
ATOM 789 C CA . PHE A 1 103 ? -8.451 -12.539 5.780 1.00 87.38 103 PHE A CA 1
ATOM 790 C C . PHE A 1 103 ? -7.370 -13.607 5.673 1.00 87.38 103 PHE A C 1
ATOM 792 O O . PHE A 1 103 ? -7.543 -14.631 5.015 1.00 87.38 103 PHE A O 1
ATOM 799 N N . SER A 1 104 ? -6.239 -13.359 6.321 1.00 84.62 104 SER A N 1
ATOM 800 C CA . SER A 1 104 ? -5.151 -14.320 6.427 1.00 84.62 104 SER A CA 1
ATOM 801 C C . SER A 1 104 ? -5.405 -15.225 7.632 1.00 84.62 104 SER A C 1
ATOM 803 O O . SER A 1 104 ? -5.628 -14.728 8.732 1.00 84.62 104 SER A O 1
ATOM 805 N N . LEU A 1 105 ? -5.361 -16.542 7.421 1.00 78.25 105 LEU A N 1
ATOM 806 C CA . LEU A 1 105 ? -5.541 -17.564 8.464 1.00 78.25 105 LEU A CA 1
ATOM 807 C C . LEU A 1 105 ? -4.274 -17.818 9.307 1.00 78.25 105 LEU A C 1
ATOM 809 O O . LEU A 1 105 ? -4.260 -18.748 10.107 1.00 78.25 105 LEU A O 1
ATOM 813 N N . SER A 1 106 ? -3.206 -17.049 9.072 1.00 65.12 106 SER A N 1
ATOM 814 C CA . SER A 1 106 ? -1.883 -17.234 9.687 1.00 65.12 106 SER A CA 1
ATOM 815 C C . SER A 1 106 ? -1.848 -16.899 11.171 1.00 65.12 106 SER A C 1
ATOM 817 O O . SER A 1 106 ? -2.343 -15.789 11.486 1.00 65.12 106 SER A O 1
#

Organism: Quercus suber (NCBI:txid58331)

=== Feature glossary ===
A reading guide for the features in this record.

Start from the sequence.

  · This is the polypeptide sequence — one letter per residue, N-terminus first. Length ranges from a few dozen residues for small domains to over a thousand for large multi-domain proteins.

Fold it, and you get atomic coordinates and the backbone conformation that goes with them.

  · Structure coordinates are given as an mmCIF _atom_site loop: one row per atom with element, residue name, chain id, sequence number, and x/y/z position in Å. Only the four main-chain atoms per residue are included here; side chains are omitted to keep the record compact.

  · Backbone dihedral angles. Every residue except chain termini has a φ (preceding-C → N → Cα → C) and a ψ (N → Cα → C → next-N). They are reported in degrees following the IUPAC sign convention. Secondary structure is essentially a statement about which (φ, ψ) basin each residue occupies.

  · The SS8 string is DSSP's per-residue secondary-structure call. α-helix (H) means an i→i+4 H-bond ladder; β-strand (E) means the residue participates in a β-sheet; 3₁₀ (G) and π (I) are tighter and wider helices; T/S are turns/bends; '-' is loop.

  · SS3 is a coarse helix/strand/coil call (letters a/b/c) made by the P-SEA algorithm from inter-Cα distances and dihedrals. It is less detailed than DSSP but needs only Cα positions.

Summarize the fold with a handful of shape descriptors and a per-residue structural alphabet.

  · Radius of gyration (Rg) is the root-mean-square distance of Cα atoms from their centroid — a single number for overall size and compactness. A globular domain of N residues has Rg ≈ 2.2·N^0.38 Å; an extended or disordered chain has a much larger Rg. The Cα contact count is the number of residue pairs whose Cα atoms are within 8 Å and are more than four positions apart in sequence — a standard proxy for tertiary packing density. The bounding box is the smallest axis-aligned box enclosing all Cα atoms.

  · The Foldseek 3Di string encodes local tertiary geometry as a 20-letter alphabet — one character per residue — derived from the relative positions of nearby Cα atoms. Unlike the amino-acid sequence, 3Di is a direct function of the 3D structure, so two proteins with the same fold have similar 3Di strings even at low sequence identity.

  · Solvent-accessible surface area (SASA) is the area in Å² traced out by the centre of a 1.4 Å probe sphere (a water molecule) rolled over the protein's van der Waals surface (Shrake–Rupley / Lee–Richards construction). Buried residues have near-zero SASA; fully exposed residues can exceed 200 Å². The total SASA scales roughly with the number of surface residues.

Ask how reliable the model is.

  · pLDDT (predicted Local Distance Difference Test) is AlphaFold's per-residue confidence score, ranging from 0 to 100. Values above 90 indicate high confidence (typically well-packed cores); 70–90 is confident; 50–70 low confidence; below 50 usually means the region is disordered or the prediction is unreliable there. AlphaFold stores pLDDT in the mmCIF B-factor column.

  · B-factor (Debye–Waller factor) reflects atomic displacement in the crystal lattice. It is an experimental observable (units Å²), not a prediction; low values mean the atom is pinned down, high values mean it moves or is heterogeneous across the crystal.

  · Predicted Aligned Error (PAE) is an AlphaFold confidence matrix: entry (i, j) is the expected error in the position of residue j, in ångströms, when the prediction is superimposed on the true structure at residue i. Low PAE within a block of residues means that block is internally rigid and well-predicted; high PAE between two blocks means their relative placement is uncertain even if each block individually is confident.

Place it in context: what it resembles, what it is annotated as, and how it looks.

  · Nearest PDB neighbors are the top structural matches found by Foldseek when searching this structure against the entire Protein Data Bank. Each hit reports a TM-score (0 to 1; >0.5 almost always implies the same fold) and an E-value. These are *structural* homologs — they may share no detectable sequence similarity.

  · Functional annotations link the protein to curated databases. InterPro entries identify conserved domains and families by matching the sequence against member-database signatures (Pfam, PROSITE, CDD, …). Gene Ontology (GO) terms describe molecular function, biological process, and cellular component in a controlled vocabulary. CATH places the structure in a hierarchical fold classification (Class/Architecture/Topology/Homologous-superfamily). The organism is the source species.

  · Three diagnostic plots accompany the record. The Cα contact map visualizes the tertiary structure as a 2D adjacency matrix (8 Å cutoff, sequence-local contacts suppressed). The Ramachandran plot shows the distribution of backbone (φ, ψ) torsions, with points in the α and β basins reflecting secondary structure content. The PAE plot shows AlphaFold's inter-residue confidence as a color matrix.

  · Six rendered views show the 3D structure from the faces of a cube — i.e. along ±x, ±y, ±z. Rendering representation is drawn randomly per protein from cartoon (secondary-structure ribbons), sticks (backbone bonds), or molecular surface; coloring is either N→C rainbow (blue at the N-terminus through red at the C-terminus) or one color per chain.